Protein AF-A4BQJ3-F1 (afdb_monomer)

Organism: NCBI:txid314278

Secondary structure (DSSP, 8-state):
-HHHHHHHHHHHHHHHHHHHHHHHHHHHHHHHHHHHHHHHHHHHHHHHTHHHHHHHHHHTS---PPPTTS---------

Mean predicted aligned error: 13.51 Å

InterPro domains:
  IPR011922 Cell division protein FtsL [MF_00910] (1-74)
  IPR011922 Cell division protein FtsL [PF04999] (3-74)
  IPR011922 Cell division protein FtsL [PTHR37479] (4-74)
  IPR011922 Cell division protein FtsL [TIGR02209] (3-73)

Radius of gyration: 31.46 Å; Cα contacts (8 Å, |Δi|>4): 8; chains: 1; bounding box: 73×37×76 Å

Foldseek 3Di:
DVVVVVVVVVVVVVVVVVVVVVVVVVVVVVVVVVVVVVVVCVVCVVCVPPVVVVCCCCPVVVDDDDDPVRDDDDDPDDD

Nearest PDB structures (foldseek):
  8p1u-assembly1_C  TM=6.529E-01  e=2.614E-04  Pseudomonas aeruginosa
  8bh1-assembly1_D  TM=6.557E-01  e=3.582E-04  Pseudomonas aeruginosa PAO1

pLDDT: mean 82.58, std 12.59, range [49.59, 98.12]

Solvent-accessible surface area (backbone atoms only — not comparable to full-atom values): 4724 Å² total; per-residue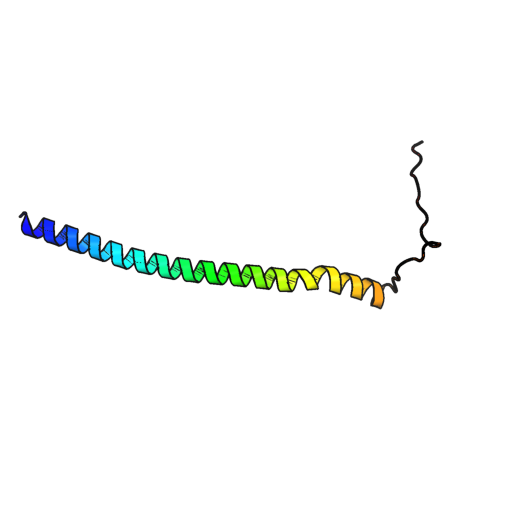 (Å²): 116,71,67,62,54,54,52,50,52,53,52,50,53,51,51,52,50,54,53,49,51,56,51,50,52,54,48,51,54,52,50,52,53,51,52,51,50,52,50,51,50,50,62,49,52,65,47,62,57,54,53,49,49,52,46,45,37,41,74,76,63,65,52,69,86,75,53,90,88,68,70,80,84,81,78,83,77,86,127

Structure (mmCIF, N/CA/C/O backbone):
data_AF-A4BQJ3-F1
#
_entry.id   AF-A4BQJ3-F1
#
loop_
_atom_site.group_PDB
_atom_site.id
_atom_site.type_symbol
_atom_site.label_atom_id
_atom_site.label_alt_id
_atom_site.label_comp_id
_atom_site.label_asym_id
_atom_site.label_entity_id
_atom_site.label_seq_id
_atom_site.pdbx_PDB_ins_code
_atom_site.Cartn_x
_atom_site.Cartn_y
_atom_site.Cartn_z
_atom_site.occupancy
_atom_site.B_iso_or_equiv
_atom_site.auth_seq_id
_atom_site.auth_comp_id
_atom_site.auth_asym_id
_atom_site.auth_atom_id
_atom_site.pdbx_PDB_model_num
ATOM 1 N N . MET A 1 1 ? 29.435 11.842 -33.468 1.00 61.69 1 MET A N 1
ATOM 2 C CA . MET A 1 1 ? 28.944 12.033 -32.081 1.00 61.69 1 MET A CA 1
ATOM 3 C C . MET A 1 1 ? 27.417 12.152 -31.959 1.00 61.69 1 MET A C 1
ATOM 5 O O . MET A 1 1 ? 26.894 11.644 -30.980 1.00 61.69 1 MET A O 1
ATOM 9 N N . ALA A 1 2 ? 26.679 12.729 -32.920 1.00 68.12 2 ALA A N 1
ATOM 10 C CA . ALA A 1 2 ? 25.217 12.919 -32.806 1.00 68.12 2 ALA A CA 1
ATOM 11 C C . ALA A 1 2 ? 24.359 11.629 -32.822 1.00 68.12 2 ALA A C 1
ATOM 13 O O . ALA A 1 2 ? 23.281 11.587 -32.240 1.00 68.12 2 ALA A O 1
ATOM 14 N N . VAL A 1 3 ? 24.828 10.552 -33.461 1.00 74.75 3 VAL A N 1
ATOM 15 C CA . VAL A 1 3 ?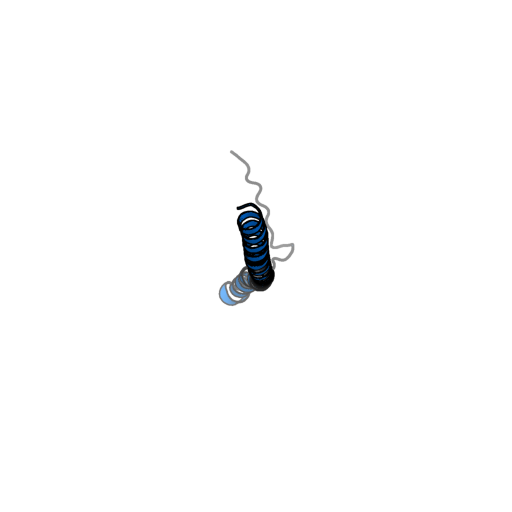 24.070 9.285 -33.522 1.00 74.75 3 VAL A CA 1
ATOM 16 C C . VAL A 1 3 ? 24.077 8.557 -32.170 1.00 74.75 3 VAL A C 1
ATOM 18 O O . VAL A 1 3 ? 23.057 8.017 -31.751 1.00 74.75 3 VAL A O 1
ATOM 21 N N . GLY A 1 4 ? 25.196 8.606 -31.437 1.00 77.75 4 GLY A N 1
ATOM 22 C CA . GLY A 1 4 ? 25.302 8.008 -30.101 1.00 77.75 4 GLY A CA 1
ATOM 23 C C . GLY A 1 4 ? 24.409 8.698 -29.065 1.00 77.75 4 GLY A C 1
ATOM 24 O O . GLY A 1 4 ? 23.781 8.022 -28.251 1.00 77.75 4 GLY A O 1
ATOM 25 N N . SER A 1 5 ? 24.279 10.029 -29.134 1.00 80.69 5 SER A N 1
ATOM 26 C CA . SER A 1 5 ? 23.369 10.777 -28.257 1.00 80.69 5 SER A CA 1
ATOM 27 C C . SER A 1 5 ? 21.897 10.493 -28.573 1.00 80.69 5 SER A C 1
ATOM 29 O O . SER A 1 5 ? 21.105 10.330 -27.646 1.00 80.69 5 SER A O 1
ATOM 31 N N . ALA A 1 6 ? 21.530 10.341 -29.851 1.00 81.31 6 ALA A N 1
ATOM 32 C CA . ALA A 1 6 ? 20.170 9.973 -30.247 1.00 81.31 6 ALA A CA 1
ATOM 33 C C . ALA A 1 6 ? 19.757 8.586 -29.712 1.00 81.31 6 ALA A C 1
ATOM 35 O O . ALA A 1 6 ? 18.687 8.445 -29.118 1.00 81.31 6 ALA A O 1
ATOM 36 N N . VAL A 1 7 ? 20.624 7.575 -29.848 1.00 88.50 7 VAL A N 1
ATOM 37 C CA . VAL A 1 7 ? 20.361 6.214 -29.339 1.00 88.50 7 VAL A CA 1
ATOM 38 C C . VAL A 1 7 ? 20.260 6.199 -27.810 1.00 88.50 7 VAL A C 1
ATOM 40 O O . VAL A 1 7 ? 19.357 5.565 -27.261 1.00 88.50 7 VAL A O 1
ATOM 43 N N . GLY A 1 8 ? 21.122 6.946 -27.113 1.00 88.44 8 GLY A N 1
ATOM 44 C CA . GLY A 1 8 ? 21.083 7.059 -25.652 1.00 88.44 8 GLY A CA 1
ATOM 45 C C . GLY A 1 8 ? 19.768 7.641 -25.120 1.00 88.44 8 GLY A C 1
ATOM 46 O O . GLY A 1 8 ? 19.197 7.109 -24.165 1.00 88.44 8 GLY A O 1
ATOM 47 N N . VAL A 1 9 ? 19.236 8.686 -25.764 1.00 89.19 9 VAL A N 1
ATOM 48 C CA . VAL A 1 9 ? 17.949 9.296 -25.382 1.00 89.19 9 VAL A CA 1
ATOM 49 C C . VAL A 1 9 ? 16.786 8.326 -25.596 1.00 89.19 9 VAL A C 1
ATOM 51 O O . VAL A 1 9 ? 15.937 8.178 -24.714 1.00 89.19 9 VAL A O 1
ATOM 54 N N . VAL A 1 10 ? 16.752 7.628 -26.735 1.00 90.62 10 VAL A N 1
ATOM 55 C CA . VAL A 1 10 ? 15.703 6.637 -27.033 1.00 90.62 10 VAL A CA 1
ATOM 56 C C . VAL A 1 10 ? 15.745 5.484 -26.031 1.00 90.62 10 VAL A C 1
ATOM 58 O O . VAL A 1 10 ? 14.703 5.104 -25.493 1.00 90.62 10 VAL A O 1
ATOM 61 N N . TYR A 1 11 ? 16.938 4.975 -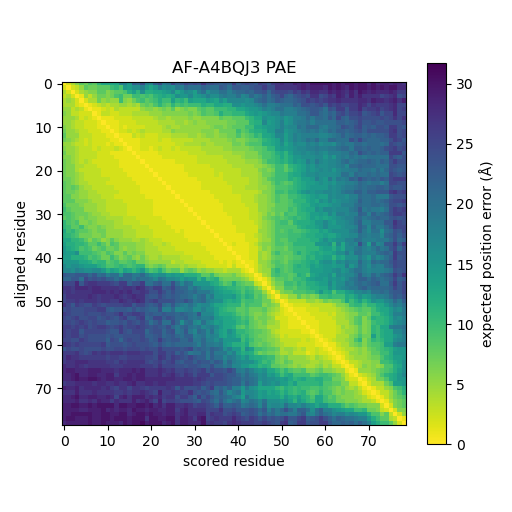25.722 1.00 92.12 11 TYR A N 1
ATOM 62 C CA . TYR A 1 11 ? 17.119 3.905 -24.745 1.00 92.12 11 TYR A CA 1
ATOM 63 C C . TYR A 1 11 ? 16.682 4.328 -23.337 1.00 92.12 11 TYR A C 1
ATOM 65 O O . TYR A 1 11 ? 15.919 3.613 -22.685 1.00 92.12 11 TYR A O 1
ATOM 73 N N . SER A 1 12 ? 17.093 5.520 -22.892 1.00 89.62 12 SER A N 1
ATOM 74 C CA . SER A 1 12 ? 16.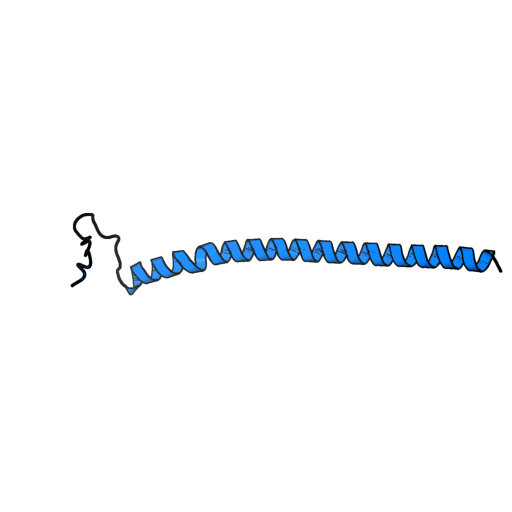688 6.077 -21.597 1.00 89.62 12 SER A CA 1
ATOM 75 C C . SER A 1 12 ? 15.168 6.239 -21.504 1.00 89.62 12 SER A C 1
ATOM 77 O O . SER A 1 12 ? 14.542 5.748 -20.565 1.00 89.62 12 SER A O 1
ATOM 79 N N . LYS A 1 13 ? 14.533 6.814 -22.534 1.00 92.19 13 LYS A N 1
ATOM 80 C CA . LYS A 1 13 ? 13.073 6.978 -22.589 1.00 92.19 13 LYS A CA 1
ATOM 81 C C . LYS A 1 13 ? 12.339 5.636 -22.582 1.00 92.19 13 LYS A C 1
ATOM 83 O O . LYS A 1 13 ? 11.320 5.502 -21.904 1.00 92.19 13 LYS A O 1
ATOM 88 N N . HIS A 1 14 ? 12.847 4.644 -23.313 1.00 93.06 14 HIS A N 1
ATOM 89 C CA . HIS A 1 14 ? 12.271 3.302 -23.333 1.00 93.06 14 HIS A CA 1
ATOM 90 C C . HIS A 1 14 ? 12.368 2.629 -21.957 1.00 93.06 14 HIS A C 1
ATOM 92 O O . HIS A 1 14 ? 11.372 2.099 -21.464 1.00 93.06 14 HIS A O 1
ATOM 98 N N . LYS A 1 15 ? 13.530 2.715 -21.297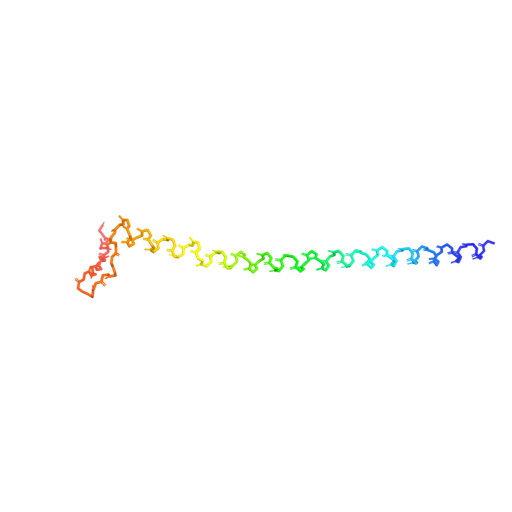 1.00 94.44 15 LYS A N 1
ATOM 99 C CA . LYS A 1 15 ? 13.729 2.181 -19.944 1.00 94.44 15 LYS A CA 1
ATOM 100 C C . LYS A 1 15 ? 12.815 2.863 -18.924 1.00 94.44 15 LYS A C 1
ATOM 102 O O . LYS A 1 15 ? 12.143 2.166 -18.167 1.00 94.44 15 LYS A O 1
ATOM 107 N N . SER A 1 16 ? 12.720 4.193 -18.952 1.00 93.12 16 SER A N 1
ATOM 108 C CA . SER A 1 16 ? 11.804 4.945 -18.086 1.00 93.12 16 SER A CA 1
ATOM 109 C C . SER A 1 16 ? 10.350 4.548 -18.313 1.00 93.12 16 SER A C 1
ATOM 111 O O . SER A 1 16 ? 9.622 4.348 -17.349 1.00 93.12 16 SER A O 1
ATOM 113 N N . ARG A 1 17 ? 9.924 4.356 -19.570 1.00 95.69 17 ARG A N 1
ATOM 114 C CA . ARG A 1 17 ? 8.564 3.890 -19.875 1.00 95.69 17 ARG A CA 1
ATOM 115 C C . ARG A 1 17 ? 8.290 2.504 -19.294 1.00 95.69 17 ARG A C 1
ATOM 117 O O . ARG A 1 17 ? 7.228 2.305 -18.720 1.00 95.69 17 ARG A O 1
ATOM 124 N N . ARG A 1 18 ? 9.229 1.561 -19.416 1.00 96.75 18 ARG A N 1
ATOM 125 C CA . ARG A 1 18 ? 9.066 0.212 -18.846 1.00 96.75 18 ARG A CA 1
ATOM 126 C C . ARG A 1 18 ? 8.934 0.243 -17.325 1.00 96.75 18 ARG A C 1
ATOM 128 O O . ARG A 1 18 ? 8.032 -0.390 -16.793 1.00 96.75 18 ARG A O 1
ATOM 135 N N . LEU A 1 19 ? 9.797 1.001 -16.650 1.00 95.69 19 LEU A N 1
ATOM 136 C CA . LEU A 1 19 ? 9.743 1.165 -15.194 1.00 95.69 19 LEU A CA 1
ATOM 137 C C . LEU A 1 19 ? 8.450 1.855 -14.749 1.00 95.69 19 LEU A C 1
ATOM 139 O O . LEU A 1 19 ? 7.859 1.465 -13.749 1.00 95.69 19 LEU A O 1
ATOM 143 N N . PHE A 1 20 ? 7.991 2.851 -15.507 1.00 96.94 20 PHE A N 1
ATOM 144 C CA . PHE A 1 20 ? 6.742 3.546 -15.219 1.00 96.94 20 PHE A CA 1
ATOM 145 C C . PHE A 1 20 ? 5.529 2.617 -15.326 1.00 96.94 20 PHE A C 1
ATOM 147 O O . PHE A 1 20 ? 4.683 2.641 -14.442 1.00 96.94 20 PHE A O 1
ATOM 154 N N . ILE A 1 21 ? 5.466 1.770 -16.360 1.00 97.88 21 ILE A N 1
ATOM 155 C CA . ILE A 1 21 ? 4.392 0.773 -16.506 1.00 97.88 21 ILE A CA 1
ATOM 156 C C . ILE A 1 21 ? 4.391 -0.183 -15.309 1.00 97.88 21 ILE A C 1
ATOM 158 O O . ILE A 1 21 ? 3.371 -0.323 -14.651 1.00 97.88 21 ILE A O 1
ATOM 162 N N . GLN A 1 22 ? 5.550 -0.745 -14.954 1.00 97.25 22 GLN A N 1
ATOM 163 C CA . GLN A 1 22 ? 5.658 -1.638 -13.794 1.00 97.25 22 GLN A CA 1
ATOM 164 C C . GLN A 1 22 ? 5.207 -0.964 -12.494 1.00 97.25 22 GLN A C 1
ATOM 166 O O . GLN A 1 22 ? 4.525 -1.571 -11.675 1.00 97.25 22 GLN A O 1
ATOM 171 N N . LEU A 1 23 ? 5.572 0.305 -12.301 1.00 98.00 23 LEU A N 1
ATOM 172 C CA . LEU A 1 23 ? 5.141 1.069 -11.137 1.00 98.00 23 LEU A CA 1
ATOM 173 C C . LEU A 1 23 ? 3.620 1.271 -11.114 1.00 98.00 23 LEU A C 1
ATOM 175 O O . LEU A 1 23 ? 3.022 1.188 -10.044 1.00 98.00 23 LEU A O 1
ATOM 179 N N . GLN A 1 24 ? 3.006 1.560 -12.263 1.00 97.81 24 GLN A N 1
ATOM 180 C CA . GLN A 1 24 ? 1.555 1.714 -12.373 1.00 97.81 24 GLN A CA 1
ATOM 181 C C . GLN A 1 24 ? 0.826 0.405 -12.058 1.00 97.81 24 GLN A C 1
ATOM 183 O O . GLN A 1 24 ? -0.123 0.436 -11.280 1.00 97.81 24 GLN A O 1
ATOM 188 N N . ASP A 1 25 ? 1.318 -0.730 -12.558 1.00 98.06 25 ASP A N 1
ATOM 189 C CA . ASP A 1 25 ? 0.728 -2.046 -12.287 1.00 98.06 25 ASP A CA 1
ATOM 190 C C . ASP A 1 25 ? 0.740 -2.362 -10.780 1.00 98.06 25 ASP A C 1
ATOM 192 O O . ASP A 1 25 ? -0.296 -2.675 -10.193 1.00 98.06 25 ASP A O 1
ATOM 196 N N . LEU A 1 26 ? 1.889 -2.179 -10.115 1.00 97.94 26 LEU A N 1
ATOM 197 C CA . LEU A 1 26 ? 2.010 -2.393 -8.665 1.00 97.94 26 LEU A CA 1
ATOM 198 C C . LEU A 1 26 ? 1.136 -1.425 -7.851 1.00 97.94 26 LEU A C 1
ATOM 200 O O . LEU A 1 26 ? 0.601 -1.790 -6.803 1.00 97.94 26 LEU A O 1
ATOM 204 N N . GLN A 1 27 ? 1.006 -0.171 -8.292 1.00 98.12 27 GLN A N 1
ATOM 205 C CA . GLN A 1 27 ? 0.119 0.791 -7.633 1.00 98.12 27 GLN A CA 1
ATOM 206 C C . GLN A 1 27 ? -1.343 0.374 -7.759 1.00 98.12 27 GLN A C 1
ATOM 208 O O . GLN A 1 27 ? -2.077 0.468 -6.776 1.00 98.12 27 GLN A O 1
ATOM 213 N N . GLN A 1 28 ? -1.743 -0.125 -8.927 1.00 98.06 28 GLN A N 1
ATOM 214 C CA . GLN A 1 28 ? -3.099 -0.593 -9.159 1.00 98.06 28 GLN A CA 1
ATOM 215 C C . GLN A 1 28 ? -3.434 -1.810 -8.291 1.00 98.06 28 GLN A C 1
ATOM 217 O O . GLN A 1 28 ? -4.488 -1.823 -7.657 1.00 98.06 28 GLN A O 1
ATOM 222 N N . GLU A 1 29 ? -2.528 -2.784 -8.190 1.00 97.94 29 GLU A N 1
ATOM 223 C CA . GLU A 1 29 ? -2.691 -3.944 -7.304 1.00 97.94 29 GLU A CA 1
ATOM 224 C C . GLU A 1 29 ? -2.827 -3.517 -5.835 1.00 97.94 29 GLU A C 1
ATOM 226 O O . GLU A 1 29 ? -3.759 -3.917 -5.133 1.00 97.94 29 GLU A O 1
ATOM 231 N N . ARG A 1 30 ? -1.946 -2.622 -5.371 1.00 97.75 30 ARG A N 1
ATOM 232 C CA . ARG A 1 30 ? -2.016 -2.066 -4.014 1.00 97.75 30 ARG A CA 1
ATOM 233 C C . ARG A 1 30 ? -3.359 -1.388 -3.744 1.00 97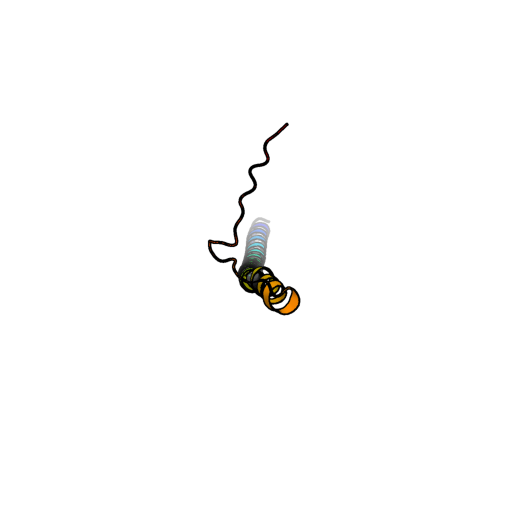.75 30 ARG A C 1
ATOM 235 O O . ARG A 1 30 ? -3.904 -1.524 -2.650 1.00 97.75 30 ARG A O 1
ATOM 242 N N . ASP A 1 31 ? -3.858 -0.608 -4.694 1.00 97.69 31 ASP A N 1
ATOM 243 C CA . ASP A 1 31 ? -5.095 0.146 -4.513 1.00 97.69 31 ASP A CA 1
ATOM 244 C C . ASP A 1 31 ? -6.315 -0.789 -4.489 1.00 97.69 31 ASP A C 1
ATOM 246 O O . ASP A 1 31 ? -7.187 -0.608 -3.640 1.00 97.69 31 ASP A O 1
ATOM 250 N N . GLN A 1 32 ? -6.323 -1.851 -5.303 1.00 97.69 32 GLN A N 1
ATOM 251 C CA . GLN A 1 32 ? -7.336 -2.912 -5.235 1.00 97.69 32 GLN A CA 1
ATOM 252 C C . GLN A 1 32 ? -7.361 -3.590 -3.859 1.00 97.69 32 GLN A C 1
ATOM 254 O O . GLN A 1 32 ? -8.418 -3.661 -3.228 1.00 97.69 32 GLN A O 1
ATOM 259 N N . LEU A 1 33 ? -6.196 -4.005 -3.352 1.00 97.38 33 LEU A N 1
ATOM 260 C CA . LEU A 1 33 ? -6.077 -4.633 -2.032 1.00 97.38 33 LEU A CA 1
ATOM 261 C C . LEU A 1 33 ? -6.533 -3.699 -0.903 1.00 97.38 33 LEU A C 1
ATOM 263 O O . LEU A 1 33 ? -7.177 -4.138 0.048 1.00 97.38 33 LEU A O 1
ATOM 267 N N . LYS A 1 34 ? -6.245 -2.395 -0.997 1.00 95.94 34 LYS A N 1
ATOM 268 C CA . LYS A 1 34 ? -6.728 -1.404 -0.022 1.00 95.94 34 LYS A CA 1
ATOM 269 C C . LYS A 1 34 ? -8.246 -1.279 -0.026 1.00 95.94 34 LYS A C 1
ATOM 271 O O . LYS A 1 34 ? -8.842 -1.161 1.044 1.00 95.94 34 LYS A O 1
ATOM 276 N N . THR A 1 35 ? -8.871 -1.28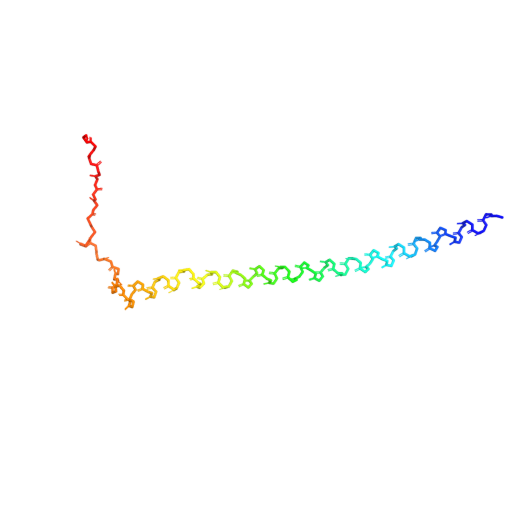1 -1.200 1.00 95.44 35 THR A N 1
ATOM 277 C CA . THR A 1 35 ? -10.333 -1.240 -1.307 1.00 95.44 35 THR A CA 1
ATOM 278 C C . THR A 1 35 ? -10.958 -2.494 -0.705 1.00 95.44 35 THR A C 1
ATOM 280 O O . THR A 1 35 ? -11.905 -2.384 0.075 1.00 95.44 35 THR A O 1
ATOM 283 N N . GLU A 1 36 ? -10.411 -3.671 -1.012 1.00 95.19 36 GLU A N 1
ATOM 284 C CA . GLU A 1 36 ? -10.871 -4.937 -0.440 1.00 95.19 36 GLU A CA 1
ATOM 285 C C . GLU A 1 36 ? -10.713 -4.957 1.083 1.00 95.19 36 GLU A C 1
ATOM 287 O O . GLU A 1 36 ? -11.666 -5.257 1.799 1.00 95.19 36 GLU A O 1
ATOM 292 N N . TRP A 1 37 ? -9.555 -4.533 1.592 1.00 92.94 37 TRP A N 1
ATOM 293 C CA . TRP A 1 37 ? -9.322 -4.399 3.027 1.00 92.94 37 TRP A CA 1
ATOM 294 C C . TRP A 1 37 ? -10.331 -3.457 3.692 1.00 92.94 37 TRP A C 1
ATOM 296 O O . TRP A 1 37 ? -10.908 -3.791 4.726 1.00 92.94 37 TRP A O 1
ATOM 306 N N . GLY A 1 38 ? -10.586 -2.292 3.089 1.00 90.62 38 GLY A N 1
ATOM 307 C CA . GLY A 1 38 ? -11.582 -1.344 3.589 1.00 90.62 38 GLY A CA 1
ATOM 308 C C . GLY A 1 38 ? -12.980 -1.958 3.657 1.00 90.62 38 GLY A C 1
ATOM 309 O O . GLY A 1 38 ? -13.675 -1.804 4.661 1.00 90.62 38 GLY A O 1
ATOM 310 N N . ARG A 1 39 ? -13.373 -2.716 2.628 1.00 91.25 39 ARG A N 1
ATOM 311 C CA . ARG A 1 39 ? -14.638 -3.456 2.613 1.00 91.25 39 ARG A CA 1
ATOM 312 C C . ARG A 1 39 ? -14.691 -4.508 3.722 1.00 91.25 39 ARG A C 1
ATOM 314 O O . ARG A 1 39 ? -15.656 -4.519 4.480 1.00 91.25 39 ARG A O 1
ATOM 321 N N . LEU A 1 40 ? -13.656 -5.335 3.864 1.00 88.75 40 LEU A N 1
ATOM 322 C CA . LEU A 1 40 ? -13.573 -6.352 4.917 1.00 88.75 40 LEU A CA 1
ATOM 323 C C . LEU A 1 40 ? -13.637 -5.732 6.317 1.00 88.75 40 LEU A C 1
ATOM 325 O O . LEU A 1 40 ? -14.272 -6.280 7.213 1.00 88.75 40 LEU A O 1
ATOM 329 N N . GLN A 1 41 ? -13.014 -4.572 6.516 1.00 85.88 41 GLN A N 1
ATOM 330 C CA . GLN A 1 41 ? -13.035 -3.870 7.795 1.00 85.88 41 GLN A CA 1
ATOM 331 C C . GLN A 1 41 ? -14.426 -3.310 8.126 1.00 85.88 41 GLN A C 1
ATOM 333 O O . GLN A 1 41 ? -14.827 -3.333 9.289 1.00 85.88 41 GLN A O 1
ATOM 338 N N . LEU A 1 42 ? -15.189 -2.861 7.125 1.00 82.69 42 LEU A N 1
ATOM 339 C CA . LEU A 1 42 ? -16.596 -2.486 7.300 1.00 82.69 42 LEU A CA 1
ATOM 340 C C . LEU A 1 42 ? -17.472 -3.709 7.600 1.00 82.69 42 LEU A C 1
ATOM 342 O O . LEU A 1 42 ? -18.292 -3.659 8.517 1.00 82.69 42 LEU A O 1
ATOM 346 N N . GLU A 1 43 ? -17.257 -4.816 6.883 1.00 82.56 43 GLU A N 1
ATOM 347 C CA . GLU A 1 43 ? -17.943 -6.089 7.130 1.00 82.56 43 GLU A CA 1
ATOM 348 C C . GLU A 1 43 ? -17.665 -6.604 8.554 1.00 82.56 43 GLU A C 1
ATOM 350 O O . GLU A 1 43 ? -18.591 -7.008 9.249 1.00 82.56 43 GLU A O 1
ATOM 355 N N . GLN A 1 44 ? -16.431 -6.507 9.058 1.00 77.44 44 GLN A N 1
ATOM 356 C CA . GLN A 1 44 ? -16.099 -6.875 10.441 1.00 77.44 44 GLN A CA 1
ATOM 357 C C . GLN A 1 44 ? -16.637 -5.865 11.470 1.00 77.44 44 GLN A C 1
ATOM 359 O O . GLN A 1 44 ? -17.173 -6.255 12.510 1.00 77.44 44 GLN A O 1
ATOM 364 N N . GLY A 1 45 ? -16.515 -4.564 11.195 1.00 69.94 45 GLY A N 1
ATOM 365 C CA . GLY A 1 45 ? -16.898 -3.490 12.113 1.00 69.94 45 GLY A CA 1
ATOM 366 C C . GLY A 1 45 ? -18.402 -3.415 12.379 1.00 69.94 45 GLY A C 1
ATOM 367 O O . GLY A 1 45 ? -18.811 -3.161 13.515 1.00 69.94 45 GLY A O 1
ATOM 368 N N . ALA A 1 46 ? -19.227 -3.709 11.369 1.00 62.28 46 ALA A N 1
ATOM 369 C CA . ALA A 1 46 ? -20.682 -3.736 11.510 1.00 62.28 46 ALA A CA 1
ATOM 370 C C . ALA A 1 46 ? -21.164 -4.805 12.515 1.00 62.28 46 ALA A C 1
ATOM 372 O O . ALA A 1 46 ? -22.154 -4.598 13.216 1.00 62.28 46 ALA A O 1
ATOM 373 N N . TRP A 1 47 ? -20.435 -5.917 12.649 1.00 56.19 47 TRP A N 1
ATOM 374 C CA . TRP A 1 47 ? -20.809 -7.045 13.512 1.00 56.19 47 TRP A CA 1
ATOM 375 C C . TRP A 1 47 ? -20.100 -7.017 14.871 1.00 56.19 47 TRP A C 1
ATOM 377 O O . TRP A 1 47 ? -20.654 -7.472 15.876 1.00 56.19 47 TRP A O 1
ATOM 387 N N . ALA A 1 48 ? -18.889 -6.457 14.928 1.00 58.12 48 ALA A N 1
ATOM 388 C CA . ALA A 1 48 ? -18.062 -6.457 16.130 1.00 58.12 48 ALA A CA 1
ATOM 389 C C . ALA A 1 48 ? -18.588 -5.537 17.246 1.00 58.12 48 ALA A C 1
ATOM 391 O O . ALA A 1 48 ? -18.427 -5.872 18.422 1.00 58.12 48 ALA A O 1
ATOM 392 N N . THR A 1 49 ? -19.226 -4.412 16.905 1.00 60.31 49 THR A N 1
ATOM 393 C CA . THR A 1 49 ? -19.626 -3.401 17.903 1.00 60.31 49 THR A CA 1
ATOM 394 C C . THR A 1 49 ? -21.073 -3.569 18.359 1.00 60.31 49 THR A C 1
ATOM 396 O O . THR A 1 49 ? -21.321 -3.669 19.556 1.00 60.31 49 THR A O 1
ATOM 399 N N . HIS A 1 50 ? -22.038 -3.664 17.440 1.00 62.62 50 HIS A N 1
ATOM 400 C CA . HIS A 1 50 ? -23.455 -3.736 17.820 1.00 62.62 50 HIS A CA 1
ATOM 401 C C . HIS A 1 50 ? -23.880 -5.140 18.261 1.00 62.62 50 HIS A C 1
ATOM 403 O O . HIS A 1 50 ? -24.393 -5.302 19.367 1.00 62.62 50 HIS A O 1
ATOM 409 N N . GLY A 1 51 ? -23.592 -6.172 17.460 1.00 68.31 51 GLY A N 1
ATOM 410 C CA . GLY A 1 51 ? -24.039 -7.538 17.754 1.00 68.31 51 GLY A CA 1
ATOM 411 C C . GLY A 1 51 ? -23.430 -8.116 19.034 1.00 68.31 51 GLY A C 1
ATOM 412 O O . GLY A 1 51 ? -24.114 -8.763 19.823 1.00 68.31 51 GLY A O 1
ATOM 413 N N . ARG A 1 52 ? -22.146 -7.851 19.296 1.00 70.81 52 ARG A N 1
ATOM 414 C CA . ARG A 1 52 ? -21.477 -8.315 20.521 1.00 70.81 52 ARG A CA 1
ATOM 415 C C . ARG A 1 52 ? -21.986 -7.602 21.774 1.00 70.81 52 ARG A C 1
ATOM 417 O O . ARG A 1 52 ? -22.174 -8.267 22.790 1.00 70.81 52 ARG A O 1
ATOM 424 N N . VAL A 1 53 ? -22.184 -6.284 21.722 1.00 75.56 53 VAL A N 1
ATOM 425 C CA . VAL A 1 53 ? -22.688 -5.511 22.868 1.00 75.56 53 VAL A CA 1
ATOM 426 C C . VAL A 1 53 ? -24.132 -5.891 23.167 1.00 75.56 53 VAL A C 1
ATOM 428 O O . VAL A 1 53 ? -24.439 -6.179 24.318 1.00 75.56 53 VAL A O 1
ATOM 431 N N . GLU A 1 54 ? -24.989 -5.988 22.149 1.00 74.31 54 GLU A N 1
ATOM 432 C CA . GLU A 1 54 ? -26.383 -6.402 22.327 1.00 74.31 54 GLU A CA 1
ATOM 433 C C . GLU A 1 54 ? -26.485 -7.827 22.878 1.00 74.31 54 GLU A C 1
ATOM 435 O O . GLU A 1 54 ? -27.251 -8.084 23.806 1.00 74.31 54 GLU A O 1
ATOM 440 N N . ARG A 1 55 ? -25.667 -8.752 22.363 1.00 76.12 55 ARG A N 1
ATOM 441 C CA . ARG A 1 55 ? -25.630 -10.127 22.860 1.00 76.12 55 ARG A CA 1
ATOM 442 C C . ARG A 1 55 ? -25.178 -10.196 24.316 1.00 76.12 55 ARG A C 1
ATOM 444 O O . ARG A 1 55 ? -25.833 -10.851 25.112 1.00 76.12 55 ARG A O 1
ATOM 451 N N . ILE A 1 56 ? -24.108 -9.495 24.694 1.00 81.06 56 ILE A N 1
ATOM 452 C CA . ILE A 1 56 ? -23.654 -9.443 26.094 1.00 81.06 56 ILE A CA 1
ATOM 453 C C . ILE A 1 56 ? -24.714 -8.785 26.987 1.00 81.06 56 ILE A C 1
ATOM 455 O O . ILE A 1 56 ? -24.992 -9.298 28.069 1.00 81.06 56 ILE A O 1
ATOM 459 N N . ALA A 1 57 ? -25.331 -7.693 26.534 1.00 81.94 57 ALA A N 1
ATOM 460 C CA . ALA A 1 57 ? -26.397 -7.009 27.257 1.00 81.94 57 ALA A CA 1
ATOM 461 C C . ALA A 1 57 ? -27.595 -7.938 27.505 1.00 81.94 57 ALA A C 1
ATOM 463 O O . ALA A 1 57 ? -28.101 -8.007 28.620 1.00 81.94 57 ALA A O 1
ATOM 464 N N . ARG A 1 58 ? -28.012 -8.709 26.499 1.00 81.06 58 ARG A N 1
ATOM 465 C CA . ARG A 1 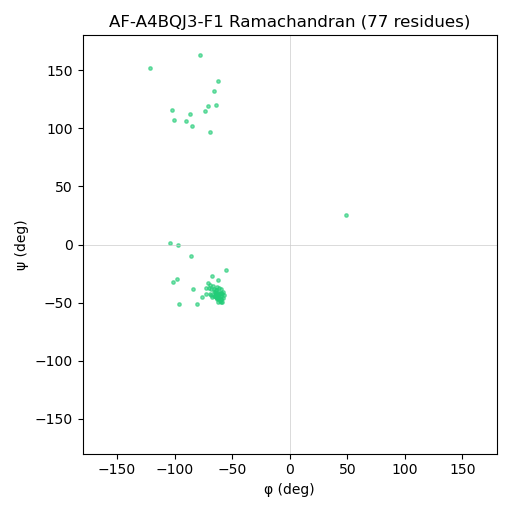58 ? -29.151 -9.626 26.601 1.00 81.06 58 ARG A CA 1
ATOM 466 C C . ARG A 1 58 ? -28.827 -10.905 27.377 1.00 81.06 58 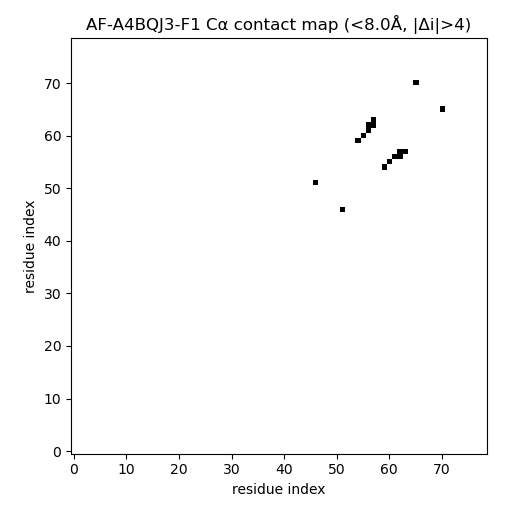ARG A C 1
ATOM 468 O O . ARG A 1 58 ? -29.625 -11.317 28.207 1.00 81.06 58 ARG A O 1
ATOM 475 N N . GLU A 1 59 ? -27.684 -11.536 27.105 1.00 83.56 59 GLU A N 1
ATOM 476 C CA . GLU A 1 59 ? -27.322 -12.855 27.652 1.00 83.56 59 GLU A CA 1
ATOM 477 C C . GLU A 1 59 ? -26.689 -12.779 29.044 1.00 83.56 59 GLU A C 1
ATOM 479 O O . GLU A 1 59 ? -26.928 -13.658 29.863 1.00 83.56 59 GLU A O 1
ATOM 484 N N . ARG A 1 60 ? -25.849 -11.769 29.318 1.00 82.81 60 ARG A N 1
ATOM 485 C CA . ARG A 1 60 ? -25.130 -11.657 30.603 1.00 82.81 60 ARG A CA 1
ATOM 486 C C . ARG A 1 60 ? -25.744 -10.653 31.562 1.00 82.81 60 ARG A C 1
ATOM 488 O O . ARG A 1 60 ? -25.616 -10.831 32.765 1.00 82.81 60 ARG A O 1
ATOM 495 N N . LEU A 1 61 ? -26.332 -9.582 31.036 1.00 84.38 61 LEU A N 1
ATOM 496 C CA . LEU A 1 61 ? -26.924 -8.514 31.846 1.00 84.38 61 LEU A CA 1
ATOM 497 C C . LEU A 1 61 ? -28.458 -8.588 31.876 1.00 84.38 61 LEU A C 1
ATOM 499 O O . LEU A 1 61 ? -29.085 -7.719 32.472 1.00 84.38 61 LEU A O 1
ATOM 503 N N . GLU A 1 62 ? -29.053 -9.590 31.213 1.00 82.94 62 GLU A N 1
ATOM 504 C CA . GLU A 1 62 ? -30.506 -9.791 31.086 1.00 82.94 62 GLU A CA 1
ATOM 505 C C . GLU A 1 62 ? -31.274 -8.531 30.647 1.00 82.94 62 GLU A C 1
ATOM 507 O O . GLU A 1 62 ? -32.468 -8.374 30.928 1.00 82.94 62 GLU A O 1
ATOM 512 N N . MET A 1 63 ? -30.593 -7.618 29.945 1.00 83.75 63 MET A N 1
ATOM 513 C CA . MET A 1 63 ? -31.164 -6.348 29.525 1.00 83.75 63 MET A CA 1
ATOM 514 C C . MET A 1 63 ? -32.280 -6.602 28.517 1.00 83.75 63 MET A C 1
ATOM 516 O O . MET A 1 63 ? -32.139 -7.354 27.547 1.00 83.75 63 MET A O 1
ATOM 520 N N . ARG A 1 64 ? -33.409 -5.938 28.753 1.00 80.62 64 ARG A N 1
ATOM 521 C CA . ARG A 1 64 ? -34.610 -5.986 27.918 1.00 80.62 64 ARG A CA 1
ATOM 522 C C . ARG A 1 64 ? -34.914 -4.570 27.462 1.00 80.62 64 ARG A C 1
ATOM 524 O O . ARG A 1 64 ? -34.591 -3.615 28.163 1.00 80.62 64 ARG A O 1
ATOM 531 N N . ILE A 1 65 ? -35.548 -4.436 26.302 1.00 78.44 65 ILE A N 1
ATOM 532 C CA . ILE A 1 65 ? -36.039 -3.131 25.855 1.00 78.44 65 ILE A CA 1
ATOM 533 C C . ILE A 1 65 ? -37.118 -2.685 26.859 1.00 78.44 65 ILE A C 1
ATOM 535 O O . ILE A 1 65 ? -38.090 -3.430 27.038 1.00 78.44 65 ILE A O 1
ATOM 539 N N . PRO A 1 66 ? -36.943 -1.538 27.541 1.00 77.38 66 PRO A N 1
ATOM 540 C CA . PRO A 1 66 ? -37.909 -1.051 28.519 1.00 77.38 66 PRO A CA 1
ATOM 541 C C . PRO A 1 66 ? -39.245 -0.761 27.833 1.00 77.38 66 PRO A C 1
ATOM 543 O O . PRO A 1 66 ? -39.285 -0.275 26.698 1.00 77.38 66 PRO A O 1
ATOM 546 N N . ARG A 1 67 ? -40.356 -1.084 28.499 1.00 78.00 67 ARG A N 1
ATOM 547 C CA . ARG A 1 67 ? -41.691 -0.731 28.000 1.00 78.00 67 ARG A CA 1
ATOM 548 C C . ARG A 1 67 ? -41.952 0.747 28.288 1.00 78.00 67 ARG A C 1
ATOM 550 O O . ARG A 1 67 ? -41.282 1.343 29.122 1.00 78.00 67 ARG A O 1
ATOM 557 N N . GLN A 1 68 ? -42.944 1.346 27.625 1.00 69.25 68 GLN A N 1
ATOM 558 C CA . GLN A 1 68 ? -43.242 2.783 27.773 1.00 69.25 68 GLN A CA 1
ATOM 559 C C . GLN A 1 68 ? -43.484 3.228 29.233 1.00 69.25 68 GLN A C 1
ATOM 561 O O . GLN A 1 68 ? -43.305 4.400 29.533 1.00 69.25 68 GLN A O 1
ATOM 566 N N . GLY A 1 69 ? -43.848 2.311 30.141 1.00 72.00 69 GLY A N 1
ATOM 567 C CA . GLY A 1 69 ? -44.008 2.590 31.575 1.00 72.00 69 GLY A CA 1
ATOM 568 C C . GLY A 1 69 ? -42.730 2.500 32.424 1.00 72.00 69 GLY A C 1
ATOM 569 O O . GLY A 1 69 ? -42.762 2.906 33.578 1.00 72.00 69 GLY A O 1
ATOM 570 N N . ASP A 1 70 ? -41.620 1.998 31.876 1.00 71.62 70 ASP A N 1
ATOM 571 C CA . ASP A 1 70 ? -40.363 1.771 32.611 1.00 71.62 70 ASP A CA 1
ATOM 572 C C . ASP A 1 70 ? -39.356 2.929 32.431 1.00 71.62 70 ASP A C 1
ATOM 574 O O . ASP A 1 70 ? -38.246 2.890 32.962 1.00 71.62 70 ASP A O 1
ATOM 578 N N . VAL A 1 71 ? -39.715 3.954 31.650 1.00 71.50 71 VAL A N 1
ATOM 579 C CA . VAL A 1 71 ? -38.833 5.075 31.299 1.00 71.50 71 VAL A CA 1
ATOM 580 C C . VAL A 1 71 ? -39.162 6.284 32.172 1.00 71.50 71 VAL A C 1
ATOM 582 O O . VAL A 1 71 ? -40.172 6.952 31.967 1.00 71.50 71 VAL A O 1
ATOM 585 N N . VAL A 1 72 ? -38.284 6.590 33.130 1.00 74.50 72 VAL A N 1
ATOM 586 C CA . VAL A 1 72 ? -38.364 7.812 33.944 1.00 74.50 72 VAL A CA 1
ATOM 587 C C . VAL A 1 72 ? -37.348 8.822 33.418 1.00 74.50 72 VAL A C 1
ATOM 589 O O . VAL A 1 72 ? -36.142 8.588 33.467 1.00 74.50 72 VAL A O 1
ATOM 592 N N . ILE A 1 73 ? -37.837 9.950 32.902 1.00 74.31 73 ILE A N 1
ATOM 593 C CA . ILE A 1 73 ? -36.995 11.068 32.467 1.00 74.31 73 ILE A CA 1
ATOM 594 C C . ILE A 1 73 ? -36.729 11.947 33.688 1.00 74.31 73 ILE A C 1
ATOM 596 O O . ILE A 1 73 ? -37.642 12.579 34.212 1.00 74.31 73 ILE A O 1
ATOM 600 N N . LEU A 1 74 ? -35.477 11.982 34.139 1.00 77.81 74 LEU A N 1
ATOM 601 C CA . LEU A 1 74 ? -35.044 12.896 35.191 1.00 77.81 74 LEU A CA 1
ATOM 602 C C . LEU A 1 74 ? -34.561 14.195 34.538 1.00 77.81 74 LEU A C 1
ATOM 604 O O . LEU A 1 74 ? -33.491 14.231 33.932 1.00 77.81 74 LEU A O 1
ATOM 608 N N . SER A 1 75 ? -35.347 15.265 34.647 1.00 72.00 75 SER A N 1
ATOM 609 C CA . SER A 1 75 ? -34.849 16.623 34.426 1.00 72.00 75 SER A CA 1
ATOM 610 C C . SER A 1 75 ? -33.991 17.004 35.630 1.00 72.00 75 SER A C 1
ATOM 612 O O . SER A 1 75 ? -34.500 17.066 36.749 1.00 72.00 75 SER A O 1
ATOM 614 N N . VAL A 1 76 ? -32.689 17.207 35.420 1.00 68.12 76 VAL A N 1
ATOM 615 C CA . VAL A 1 76 ? -31.791 17.712 36.466 1.00 68.12 76 VAL A CA 1
ATOM 616 C C . VAL A 1 76 ? -32.175 19.161 36.729 1.00 68.12 76 VAL A C 1
ATOM 618 O O . VAL A 1 76 ? -31.778 20.058 35.986 1.00 68.12 76 VAL A O 1
ATOM 621 N N . ASP A 1 77 ? -32.995 19.375 37.754 1.00 65.12 77 ASP A N 1
ATOM 622 C CA . ASP A 1 77 ? -33.279 20.719 38.228 1.00 65.12 77 ASP A CA 1
ATOM 623 C C . ASP A 1 77 ? -32.014 21.227 38.918 1.00 65.12 77 ASP A C 1
ATOM 625 O O . ASP A 1 77 ? -31.470 20.594 39.827 1.00 65.12 77 ASP A O 1
ATOM 629 N N . SER A 1 78 ? -31.478 22.312 38.375 1.00 56.44 78 SER A N 1
ATOM 630 C CA . SER A 1 78 ? -30.213 22.897 38.804 1.00 56.44 78 SER A CA 1
ATOM 631 C C . SER A 1 78 ? -30.515 23.819 39.983 1.00 56.44 78 SER A C 1
ATOM 633 O O . SER A 1 78 ? -31.031 24.915 39.770 1.00 56.44 78 SER A O 1
ATOM 635 N N . GLN A 1 79 ? -30.240 23.370 41.210 1.00 49.59 79 GLN A N 1
ATOM 636 C CA . GLN A 1 79 ? -30.087 24.260 42.366 1.00 49.59 79 GLN A CA 1
ATOM 637 C C . GLN A 1 79 ? -28.608 24.448 42.676 1.00 49.59 79 GLN A C 1
ATOM 639 O O . GLN A 1 79 ? -27.878 23.430 42.668 1.00 49.59 79 GLN A O 1
#

Sequence (79 aa):
MAVGSAVGVVYSKHKSRRLFIQLQDLQQERDQLKTEWGRLQLEQGAWATHGRVERIARERLEMRIPRQGDVVILSVDSQ